Protein AF-A0A917KC77-F1 (afdb_monomer)

Nearest PDB structures (foldseek):
  6rlv-assembly1_A  TM=3.113E-01  e=8.867E+00  Trypanosoma brucei gambiense

pLDDT: mean 86.93, std 13.51, range [41.06, 98.25]

Foldseek 3Di:
DVVVVVVVVVVVVVVVVCVVVVVVVVLVLLVVQLVLLVVLVVLVVCVVVVNDDAQDCVDPLLVLSNVLSVPDDVVPDGSSVSSVPDDPVSSVSNVVSSVVRVVSSDDPDPPPPDD

Secondary structure (DSSP, 8-state):
-HHHHHHHHHHHHHHHHHHHSSHHHHHHHHHHHHHHHHHHHHHHHHHHTTSSPPPPTTSHHHHHHHHHHHT--TTTS-HHHHHHHS-HHHHHHHHHHHHHHHHHHSPS-------

Organism: NCBI:txid287609

Radius of gyration: 18.86 Å; Cα contacts (8 Å, |Δi|>4): 81; chains: 1; bounding box: 52×30×56 Å

Mean predicted aligned error: 7.41 Å

Structure (mmCIF, N/CA/C/O backbone):
data_AF-A0A917KC77-F1
#
_entry.id   AF-A0A917KC77-F1
#
loop_
_atom_site.group_PDB
_atom_site.id
_atom_site.type_symbol
_atom_site.label_atom_id
_atom_site.label_alt_id
_atom_site.label_comp_id
_atom_site.label_asym_id
_atom_site.label_entity_id
_atom_site.label_seq_id
_atom_site.pdbx_PDB_ins_code
_atom_site.Cartn_x
_atom_site.Cartn_y
_atom_site.Cartn_z
_atom_site.occupancy
_atom_site.B_iso_or_equiv
_atom_site.auth_seq_id
_atom_site.auth_comp_id
_atom_site.auth_asym_id
_atom_site.auth_atom_id
_atom_site.pdbx_PDB_model_nu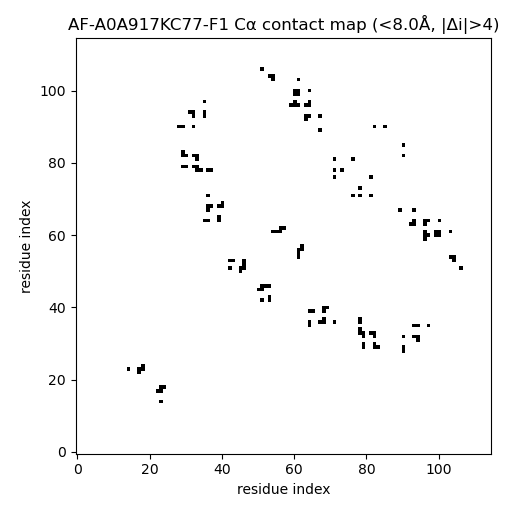m
ATOM 1 N N . MET A 1 1 ? 39.639 -16.676 -4.089 1.00 59.41 1 MET A N 1
ATOM 2 C CA . MET A 1 1 ? 39.566 -15.192 -4.103 1.00 59.41 1 MET A CA 1
ATOM 3 C C . MET A 1 1 ? 38.982 -14.652 -5.412 1.00 59.41 1 MET A C 1
ATOM 5 O O . MET A 1 1 ? 38.267 -13.665 -5.376 1.00 59.41 1 MET A O 1
ATOM 9 N N . THR A 1 2 ? 39.215 -15.309 -6.551 1.00 68.00 2 THR A N 1
ATOM 10 C CA . THR A 1 2 ? 38.744 -14.903 -7.890 1.00 68.00 2 THR A CA 1
ATOM 11 C C . THR A 1 2 ? 37.223 -14.989 -8.092 1.00 68.00 2 THR A C 1
ATOM 13 O O . THR A 1 2 ? 36.664 -14.174 -8.820 1.00 68.00 2 THR A O 1
ATOM 16 N N . ASP A 1 3 ? 36.537 -15.923 -7.427 1.00 73.81 3 ASP A N 1
ATOM 17 C CA . ASP A 1 3 ? 35.091 -16.132 -7.624 1.00 73.81 3 ASP A CA 1
ATOM 18 C C . ASP A 1 3 ? 34.218 -15.055 -6.974 1.00 73.81 3 ASP A C 1
ATOM 20 O O . ASP A 1 3 ? 33.192 -14.675 -7.532 1.00 73.81 3 ASP A O 1
ATOM 24 N N . PHE A 1 4 ? 34.657 -14.484 -5.849 1.00 75.12 4 PHE A N 1
ATOM 25 C CA . PHE A 1 4 ? 33.955 -13.378 -5.193 1.00 75.12 4 PHE A CA 1
ATOM 26 C C . PHE A 1 4 ? 33.901 -12.131 -6.088 1.00 75.12 4 PHE A C 1
ATOM 28 O O . PHE A 1 4 ? 32.837 -11.551 -6.281 1.00 75.12 4 PHE A O 1
ATOM 35 N N . PHE A 1 5 ? 35.028 -11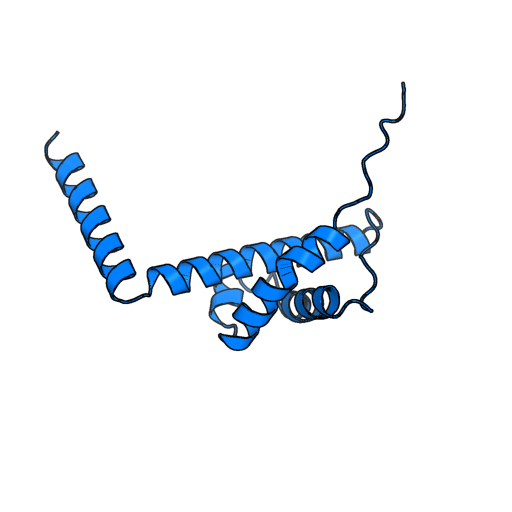.764 -6.707 1.00 77.69 5 PHE A N 1
ATOM 36 C CA . PHE A 1 5 ? 35.092 -10.625 -7.628 1.00 77.69 5 PHE A CA 1
ATOM 37 C C . PHE A 1 5 ? 34.245 -10.836 -8.890 1.00 77.69 5 PHE A C 1
ATOM 39 O O . PHE A 1 5 ? 33.651 -9.884 -9.389 1.00 77.69 5 PHE A O 1
ATOM 46 N N . ARG A 1 6 ? 34.146 -12.078 -9.388 1.00 74.62 6 ARG A N 1
ATOM 47 C CA . ARG A 1 6 ? 33.268 -12.420 -10.522 1.00 74.62 6 ARG A CA 1
ATOM 48 C C . ARG A 1 6 ? 31.787 -12.323 -10.161 1.00 74.62 6 ARG A C 1
ATOM 50 O O . ARG A 1 6 ? 31.002 -11.807 -10.949 1.00 74.62 6 ARG A O 1
ATOM 57 N N . LEU A 1 7 ? 31.401 -12.791 -8.975 1.00 79.31 7 LEU A N 1
ATOM 58 C CA . LEU A 1 7 ? 30.028 -12.661 -8.479 1.00 79.31 7 LEU A CA 1
ATOM 59 C C . LEU A 1 7 ? 29.652 -11.188 -8.273 1.00 79.31 7 LEU A C 1
ATOM 61 O O . LEU A 1 7 ? 28.566 -10.768 -8.665 1.00 79.31 7 LEU A O 1
ATOM 65 N N . GLN A 1 8 ? 30.570 -10.390 -7.725 1.00 82.94 8 GLN A N 1
ATOM 66 C CA . GLN A 1 8 ? 30.365 -8.959 -7.515 1.00 82.94 8 GLN A CA 1
ATOM 67 C C . GLN A 1 8 ? 30.216 -8.191 -8.837 1.00 82.94 8 GLN A C 1
ATOM 69 O O . GLN A 1 8 ? 29.332 -7.342 -8.952 1.00 82.94 8 GLN A O 1
ATOM 74 N N . SER A 1 9 ? 31.036 -8.495 -9.851 1.00 89.50 9 SER A N 1
ATOM 75 C CA . SER A 1 9 ? 30.932 -7.842 -11.162 1.00 89.50 9 SER A CA 1
ATOM 76 C C . SER A 1 9 ? 29.658 -8.236 -11.911 1.00 89.50 9 SER A C 1
ATOM 78 O O . SER A 1 9 ? 29.034 -7.379 -12.536 1.00 89.50 9 SER A O 1
ATOM 80 N N . ALA A 1 10 ? 29.224 -9.495 -11.800 1.00 88.69 10 ALA A N 1
ATOM 81 C CA . ALA A 1 10 ? 27.963 -9.958 -12.374 1.00 88.69 10 ALA A CA 1
ATOM 82 C C . ALA A 1 10 ? 26.746 -9.287 -11.714 1.00 88.69 10 ALA A C 1
ATOM 84 O O . ALA A 1 10 ? 25.842 -8.834 -12.417 1.00 88.69 10 ALA A O 1
ATOM 85 N N . ALA A 1 11 ? 26.740 -9.165 -10.382 1.00 88.50 11 ALA A N 1
ATOM 86 C CA . ALA A 1 11 ? 25.689 -8.455 -9.655 1.00 88.50 11 ALA A CA 1
ATOM 87 C C . ALA A 1 11 ? 25.625 -6.972 -10.057 1.00 88.50 11 ALA A C 1
ATOM 89 O O . ALA A 1 11 ? 24.546 -6.451 -10.331 1.00 88.50 11 ALA A O 1
ATOM 90 N N . LEU A 1 12 ? 26.782 -6.312 -10.181 1.00 89.88 12 LEU A N 1
ATOM 91 C CA . LEU A 1 12 ? 26.854 -4.926 -10.639 1.00 89.88 12 LEU A CA 1
ATOM 92 C C . LEU A 1 12 ? 26.326 -4.767 -12.072 1.00 89.88 12 LEU A C 1
ATOM 94 O O . LEU A 1 12 ? 25.521 -3.876 -12.329 1.00 89.88 12 LEU A O 1
ATOM 98 N N . ALA A 1 13 ? 26.743 -5.634 -12.999 1.00 92.38 13 ALA A N 1
ATOM 99 C CA . ALA A 1 13 ? 26.276 -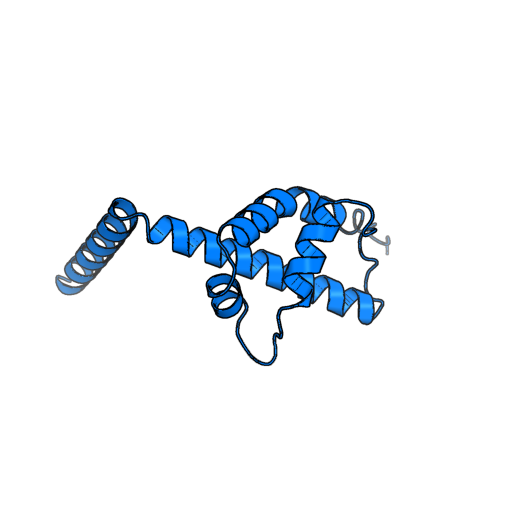5.601 -14.384 1.00 92.38 13 ALA A CA 1
ATOM 100 C C . ALA A 1 13 ? 24.755 -5.794 -14.482 1.00 92.38 13 ALA A C 1
ATOM 102 O O . ALA A 1 13 ? 24.094 -5.100 -15.254 1.00 92.38 13 ALA A O 1
ATOM 103 N N . ARG A 1 14 ? 24.191 -6.689 -13.659 1.00 88.94 14 ARG A 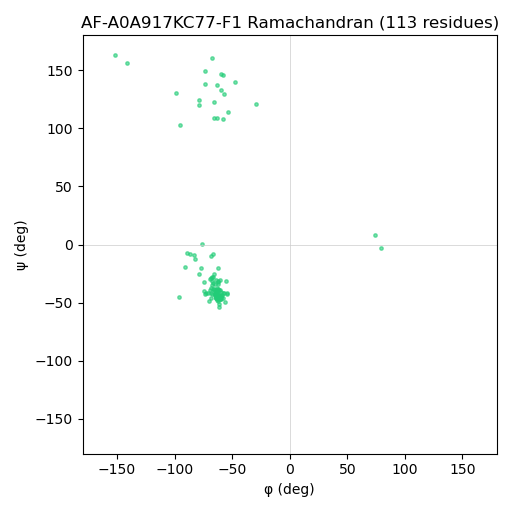N 1
ATOM 104 C CA . ARG A 1 14 ? 22.743 -6.899 -13.558 1.00 88.94 14 ARG A CA 1
ATOM 105 C C . ARG A 1 14 ? 22.033 -5.628 -13.097 1.00 88.94 14 ARG A C 1
ATOM 107 O O . ARG A 1 14 ? 21.113 -5.181 -13.770 1.00 88.94 14 ARG A O 1
ATOM 114 N N . SER A 1 15 ? 22.488 -5.021 -12.002 1.00 88.25 15 SER A N 1
ATOM 115 C CA . SER A 1 15 ? 21.890 -3.787 -11.487 1.00 88.25 15 SER A CA 1
ATOM 116 C C . SER A 1 15 ? 22.016 -2.619 -12.471 1.00 88.25 15 SER A C 1
ATOM 118 O O . SER A 1 15 ? 21.079 -1.840 -12.602 1.00 88.25 15 SER A O 1
ATOM 120 N N . LEU A 1 16 ? 23.131 -2.503 -13.203 1.00 92.25 16 LEU A N 1
ATOM 121 C CA . LEU A 1 16 ? 23.299 -1.497 -14.261 1.00 92.25 16 LEU A CA 1
ATOM 122 C C . LEU A 1 16 ? 22.308 -1.699 -15.415 1.00 92.25 16 LEU A C 1
ATOM 124 O O . LEU A 1 16 ? 21.740 -0.721 -15.894 1.00 92.25 16 LEU A O 1
ATOM 128 N N . ALA A 1 17 ? 22.069 -2.946 -15.830 1.00 92.38 17 ALA A N 1
ATOM 129 C CA . ALA A 1 17 ? 21.069 -3.260 -16.848 1.00 92.38 17 ALA A CA 1
ATOM 130 C C . ALA A 1 17 ? 19.648 -2.901 -16.380 1.00 92.38 17 ALA A C 1
ATOM 132 O O . ALA A 1 17 ? 18.926 -2.223 -17.103 1.00 92.38 17 ALA A O 1
ATOM 133 N N . GLU A 1 18 ? 19.294 -3.264 -15.144 1.00 89.81 18 GLU A N 1
ATOM 134 C CA . GLU A 1 18 ? 17.980 -2.967 -14.549 1.00 89.81 18 GLU A CA 1
ATOM 135 C C . GLU A 1 18 ? 17.751 -1.462 -14.315 1.00 89.81 18 GLU A C 1
ATOM 137 O O . GLU A 1 18 ? 16.622 -0.971 -14.300 1.00 89.81 18 GLU A O 1
ATOM 142 N N . MET A 1 19 ? 18.826 -0.697 -14.111 1.00 89.81 19 MET A N 1
ATOM 143 C CA . MET A 1 19 ? 18.757 0.765 -14.093 1.00 89.81 19 MET A CA 1
ATOM 144 C C . MET A 1 19 ? 18.558 1.337 -15.496 1.00 89.81 19 MET A C 1
ATOM 146 O O . 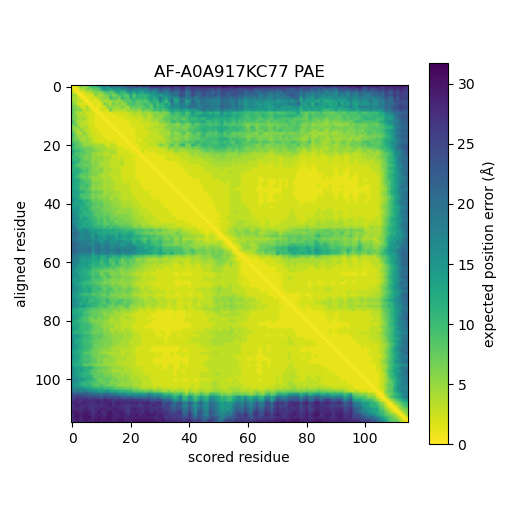MET A 1 19 ? 17.775 2.269 -15.657 1.00 89.81 19 MET A O 1
ATOM 150 N N . ALA A 1 20 ? 19.250 0.792 -16.501 1.00 91.94 20 ALA A N 1
ATOM 151 C CA . ALA A 1 20 ? 19.163 1.263 -17.880 1.00 91.94 20 ALA A CA 1
ATOM 152 C C . ALA A 1 20 ? 17.788 0.994 -18.515 1.00 91.94 20 ALA A C 1
ATOM 154 O O . ALA A 1 20 ? 17.314 1.816 -19.295 1.00 91.94 20 ALA A O 1
ATOM 155 N N . ASP A 1 21 ? 17.141 -0.124 -18.171 1.00 92.25 21 ASP A N 1
ATOM 156 C CA . ASP A 1 21 ? 15.802 -0.479 -18.661 1.00 92.25 21 ASP A CA 1
ATOM 157 C C . ASP A 1 21 ? 14.650 0.051 -17.778 1.00 92.25 21 ASP A C 1
ATOM 159 O O . ASP A 1 21 ? 13.482 -0.045 -18.153 1.00 92.25 21 ASP A O 1
ATOM 163 N N . GLY A 1 22 ? 14.966 0.636 -16.617 1.00 90.06 22 GLY A N 1
ATOM 164 C CA . GLY A 1 22 ? 13.997 1.203 -15.677 1.00 90.06 22 GLY A CA 1
ATOM 165 C C . GLY A 1 22 ? 13.282 0.184 -14.781 1.00 90.06 22 GLY A C 1
ATOM 166 O O . GLY A 1 22 ? 12.533 0.589 -13.885 1.00 90.06 22 GLY A O 1
ATOM 167 N N . SER A 1 23 ? 13.529 -1.119 -14.946 1.00 89.81 23 SER A N 1
ATOM 168 C CA . SER A 1 23 ? 12.906 -2.180 -14.143 1.00 89.81 23 SER A CA 1
ATOM 169 C C . SER A 1 23 ? 13.259 -2.080 -12.658 1.00 89.81 23 SER A C 1
ATOM 171 O O . SER A 1 23 ? 12.409 -2.362 -11.808 1.00 89.81 23 SER A O 1
ATOM 173 N N . LEU A 1 24 ? 14.459 -1.590 -12.321 1.00 89.88 24 LEU A N 1
ATOM 174 C CA . LEU A 1 24 ? 14.843 -1.351 -10.929 1.00 89.88 24 LEU A CA 1
ATOM 175 C C . LEU A 1 24 ? 13.937 -0.304 -10.271 1.00 89.88 24 LEU A C 1
ATOM 177 O O . LEU A 1 24 ? 13.484 -0.491 -9.143 1.00 89.88 24 LEU A O 1
ATOM 181 N N . ALA A 1 25 ? 13.649 0.792 -10.977 1.00 91.94 25 ALA A N 1
ATOM 182 C CA . ALA A 1 25 ? 12.794 1.855 -10.460 1.00 91.94 25 ALA A CA 1
ATOM 183 C C . ALA A 1 25 ? 11.353 1.365 -10.254 1.00 91.94 25 ALA A C 1
ATOM 185 O O . ALA A 1 25 ? 10.724 1.716 -9.254 1.00 91.94 25 ALA A O 1
ATOM 186 N N . THR A 1 26 ? 10.845 0.532 -11.165 1.00 92.19 26 THR A N 1
ATOM 187 C CA . THR A 1 26 ? 9.527 -0.109 -11.039 1.00 92.19 26 THR A CA 1
ATOM 188 C C . THR A 1 26 ? 9.472 -1.023 -9.819 1.00 92.19 26 THR A C 1
ATOM 190 O O . THR A 1 26 ? 8.576 -0.881 -8.985 1.00 92.19 26 THR A O 1
ATOM 193 N N . ARG A 1 27 ? 10.474 -1.892 -9.650 1.00 92.56 27 ARG A N 1
ATOM 194 C CA . ARG A 1 27 ? 10.547 -2.817 -8.514 1.00 92.56 27 ARG A CA 1
ATOM 195 C C . ARG A 1 27 ? 10.617 -2.081 -7.180 1.00 92.56 27 ARG A C 1
ATOM 197 O O . ARG A 1 27 ? 9.903 -2.421 -6.243 1.00 92.56 27 ARG A O 1
ATOM 204 N N . LEU A 1 28 ? 11.435 -1.031 -7.099 1.00 95.12 28 LEU A N 1
ATOM 205 C CA . LEU A 1 28 ? 11.532 -0.201 -5.898 1.00 95.12 28 LEU A CA 1
ATOM 206 C C . LEU A 1 28 ? 10.202 0.483 -5.562 1.00 95.12 28 LEU A C 1
ATOM 208 O O . LEU A 1 28 ? 9.839 0.550 -4.388 1.00 95.12 28 LEU A O 1
ATOM 212 N N . ARG A 1 29 ? 9.452 0.956 -6.564 1.00 96.44 29 ARG A N 1
ATOM 213 C CA . ARG A 1 29 ? 8.113 1.529 -6.351 1.00 96.44 29 ARG A CA 1
ATOM 214 C C . ARG A 1 29 ? 7.119 0.491 -5.821 1.00 96.44 29 ARG A C 1
ATOM 216 O O . ARG A 1 29 ? 6.371 0.800 -4.895 1.00 96.44 29 ARG A O 1
ATOM 223 N N . GLN A 1 30 ? 7.135 -0.732 -6.350 1.00 97.31 30 GLN A N 1
ATOM 224 C CA . GLN A 1 30 ? 6.290 -1.833 -5.864 1.00 97.31 30 GLN A CA 1
ATOM 225 C C . GLN A 1 30 ? 6.634 -2.220 -4.420 1.00 97.31 30 GLN A C 1
ATOM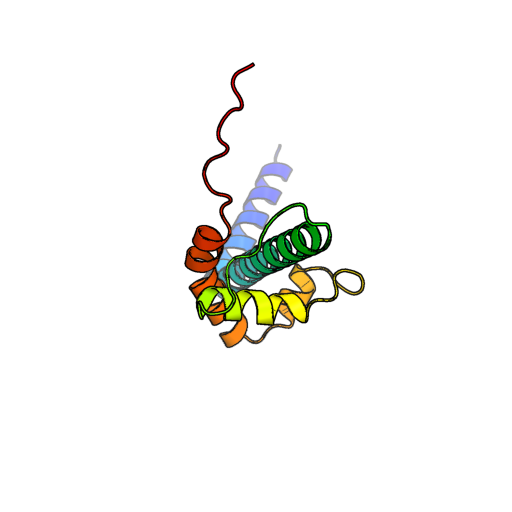 227 O O . GLN A 1 30 ? 5.745 -2.315 -3.579 1.00 97.31 30 GLN A O 1
ATOM 232 N N . GLU A 1 31 ? 7.921 -2.336 -4.096 1.00 97.88 31 GLU A N 1
ATOM 233 C CA . GLU A 1 31 ? 8.408 -2.577 -2.731 1.00 97.88 31 GLU A CA 1
ATOM 234 C C . GLU A 1 31 ? 7.962 -1.483 -1.751 1.00 97.88 31 GLU A C 1
ATOM 236 O O . GLU A 1 31 ? 7.506 -1.757 -0.637 1.00 97.88 31 GLU A O 1
ATOM 241 N N . GLN A 1 32 ? 8.053 -0.216 -2.159 1.00 97.94 32 GLN A N 1
ATOM 242 C CA . GLN A 1 32 ? 7.567 0.906 -1.355 1.00 97.94 32 GLN A CA 1
ATOM 243 C C . GLN A 1 32 ? 6.052 0.820 -1.134 1.00 97.94 32 GLN A C 1
ATOM 245 O O . GLN A 1 32 ? 5.592 0.976 -0.002 1.00 97.94 32 GLN A O 1
ATOM 250 N N . ALA A 1 33 ? 5.279 0.524 -2.182 1.00 97.88 33 ALA A N 1
ATOM 251 C CA . ALA A 1 33 ? 3.830 0.366 -2.092 1.00 97.88 33 ALA A CA 1
ATOM 252 C C . ALA A 1 33 ? 3.436 -0.787 -1.157 1.00 97.88 33 ALA A C 1
ATOM 254 O O . ALA A 1 33 ? 2.592 -0.604 -0.277 1.00 97.88 33 ALA A O 1
ATOM 255 N N . ALA A 1 34 ? 4.104 -1.935 -1.277 1.00 98.25 34 ALA A N 1
ATOM 256 C CA . ALA A 1 34 ? 3.902 -3.099 -0.422 1.00 98.25 34 ALA A CA 1
ATOM 257 C C . ALA A 1 34 ? 4.115 -2.766 1.063 1.00 98.25 34 ALA A C 1
ATOM 259 O O . ALA A 1 34 ? 3.321 -3.164 1.921 1.00 98.25 34 ALA A O 1
ATOM 260 N N . ARG A 1 35 ? 5.150 -1.977 1.382 1.00 97.88 35 ARG A N 1
ATOM 261 C CA . ARG A 1 35 ? 5.422 -1.519 2.755 1.00 97.88 35 ARG A CA 1
ATOM 262 C C . ARG A 1 35 ? 4.324 -0.604 3.291 1.00 97.88 35 ARG A C 1
ATOM 264 O O . ARG A 1 35 ? 3.906 -0.780 4.434 1.00 97.88 35 ARG A O 1
ATOM 271 N N . VAL A 1 36 ? 3.837 0.340 2.480 1.00 96.56 36 VAL A N 1
ATOM 272 C CA . VAL A 1 36 ? 2.740 1.244 2.871 1.00 96.56 36 VAL A CA 1
ATOM 273 C C . VAL A 1 36 ? 1.456 0.452 3.126 1.00 96.56 36 VAL A C 1
ATOM 275 O O . VAL A 1 36 ? 0.841 0.616 4.177 1.00 96.56 36 VAL A O 1
ATOM 278 N N . VAL A 1 37 ? 1.086 -0.456 2.217 1.00 97.00 37 VAL A N 1
ATOM 279 C CA . VAL A 1 37 ? -0.095 -1.327 2.361 1.00 97.00 37 VAL A CA 1
ATOM 280 C C . VAL A 1 37 ? 0.006 -2.194 3.619 1.00 97.00 37 VAL A C 1
ATOM 282 O O . VAL A 1 37 ? -0.942 -2.254 4.404 1.00 97.00 37 VAL A O 1
ATOM 285 N N . SER A 1 38 ? 1.173 -2.796 3.862 1.00 96.44 38 SER A N 1
ATOM 286 C CA . SER A 1 38 ? 1.432 -3.606 5.059 1.00 96.44 38 SER A CA 1
ATOM 287 C C . SER A 1 38 ? 1.258 -2.806 6.348 1.00 96.44 38 SER A C 1
ATOM 289 O O . SER A 1 38 ? 0.592 -3.254 7.283 1.00 96.44 38 SER A O 1
ATOM 291 N N . ALA A 1 39 ? 1.832 -1.602 6.401 1.00 94.44 39 ALA A N 1
ATOM 292 C CA . ALA A 1 39 ? 1.719 -0.723 7.559 1.00 94.44 39 ALA A CA 1
ATOM 293 C C . ALA A 1 39 ? 0.267 -0.277 7.790 1.00 94.44 39 ALA A C 1
ATOM 295 O O . ALA A 1 39 ? -0.215 -0.317 8.922 1.00 94.44 39 ALA A O 1
ATOM 296 N N . ALA A 1 40 ? -0.447 0.086 6.722 1.00 93.12 40 ALA A N 1
ATOM 297 C CA . ALA A 1 40 ? -1.847 0.482 6.790 1.00 93.12 40 ALA A CA 1
ATOM 298 C C . ALA A 1 40 ? -2.748 -0.640 7.304 1.00 93.12 40 ALA A C 1
ATOM 300 O O . ALA A 1 40 ? -3.576 -0.400 8.185 1.00 93.12 40 ALA A O 1
ATOM 301 N N . ARG A 1 41 ? -2.547 -1.871 6.822 1.00 92.75 41 ARG A N 1
ATOM 302 C CA . ARG A 1 41 ? -3.308 -3.024 7.303 1.00 92.75 41 ARG A CA 1
ATOM 303 C C . ARG A 1 41 ? -3.034 -3.302 8.776 1.00 92.75 41 ARG A C 1
ATOM 305 O O . ARG A 1 41 ? -3.973 -3.412 9.556 1.00 92.75 41 ARG A O 1
ATOM 312 N N . ARG A 1 42 ? -1.762 -3.299 9.179 1.00 91.31 42 ARG A N 1
ATOM 313 C CA . ARG A 1 42 ? -1.374 -3.516 10.577 1.00 91.31 42 ARG A CA 1
ATOM 314 C C . ARG A 1 42 ? -1.975 -2.473 11.520 1.00 91.31 42 ARG A C 1
ATOM 316 O O . ARG A 1 42 ? -2.413 -2.820 12.612 1.00 91.31 42 ARG A O 1
ATOM 323 N N . LEU A 1 43 ? -2.006 -1.203 11.114 1.00 89.81 43 LEU A N 1
ATOM 324 C CA . LEU A 1 43 ? -2.651 -0.147 11.898 1.00 89.81 43 LEU A CA 1
ATOM 325 C C . LEU A 1 43 ? -4.169 -0.347 11.988 1.00 89.81 43 LEU A C 1
ATOM 327 O O . LEU A 1 43 ? -4.739 -0.125 13.054 1.00 89.81 43 LEU A O 1
ATOM 331 N N . ALA A 1 44 ? -4.815 -0.805 10.913 1.00 88.69 44 ALA A N 1
ATOM 332 C CA . ALA A 1 44 ? -6.236 -1.139 10.931 1.00 88.69 44 ALA A CA 1
ATOM 333 C C . ALA A 1 44 ? -6.546 -2.314 11.873 1.00 88.69 44 ALA A C 1
ATOM 335 O O . ALA A 1 44 ? -7.488 -2.226 12.658 1.00 88.69 44 ALA A O 1
ATOM 336 N N . ASP A 1 45 ? -5.723 -3.364 11.861 1.00 89.94 45 ASP A N 1
ATOM 337 C CA . ASP A 1 45 ? -5.885 -4.517 12.752 1.00 89.94 45 ASP A CA 1
ATOM 338 C C . ASP A 1 45 ? -5.692 -4.114 14.228 1.00 89.94 45 ASP A C 1
ATOM 340 O O . ASP A 1 45 ? -6.478 -4.497 15.095 1.00 89.94 45 ASP A O 1
ATOM 344 N N . LEU A 1 46 ? -4.698 -3.266 14.525 1.00 89.06 46 LEU A N 1
ATOM 345 C CA . LEU A 1 46 ? -4.493 -2.705 15.868 1.00 89.06 46 LEU A CA 1
ATOM 346 C C . LEU A 1 46 ? -5.673 -1.837 16.324 1.00 89.06 46 LEU A C 1
ATOM 348 O O . LEU A 1 46 ? -6.052 -1.879 17.494 1.00 89.06 46 LEU A O 1
ATOM 352 N N . ALA A 1 47 ? -6.270 -1.061 15.419 1.00 87.50 47 ALA A N 1
ATOM 353 C CA . ALA A 1 47 ? -7.449 -0.262 15.727 1.00 87.50 47 ALA A CA 1
ATOM 354 C C . ALA A 1 47 ? -8.691 -1.124 15.976 1.00 87.50 47 ALA A C 1
ATOM 356 O O . ALA A 1 47 ? -9.448 -0.848 16.904 1.00 87.50 47 ALA A O 1
ATOM 357 N N . ALA A 1 48 ? -8.872 -2.197 15.200 1.00 87.62 48 ALA A N 1
ATOM 358 C CA . ALA A 1 48 ? -9.933 -3.179 15.418 1.00 87.62 48 ALA A CA 1
ATOM 359 C C . ALA A 1 48 ? -9.780 -3.896 16.771 1.00 87.62 48 ALA A C 1
ATOM 361 O O . ALA A 1 48 ? -10.774 -4.169 17.440 1.00 87.62 48 ALA A O 1
ATOM 362 N N . ALA A 1 49 ? -8.540 -4.125 17.215 1.00 89.56 49 ALA A N 1
ATOM 363 C CA . ALA A 1 49 ? -8.224 -4.622 18.554 1.00 89.56 49 ALA A CA 1
ATOM 364 C C . ALA A 1 49 ? -8.340 -3.552 19.665 1.00 89.56 49 ALA A 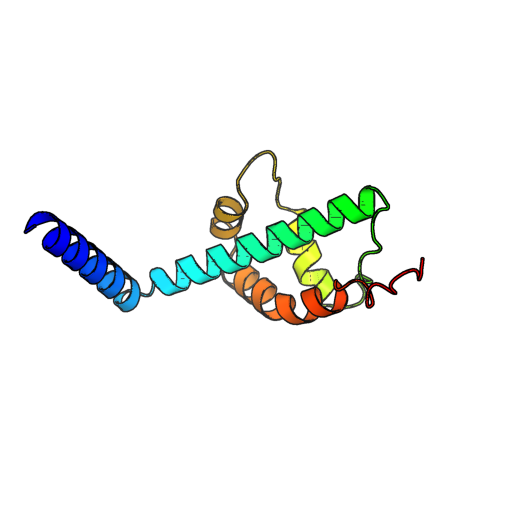C 1
ATOM 366 O O . ALA A 1 49 ? -8.064 -3.843 20.828 1.00 89.56 49 ALA A O 1
ATOM 367 N N . GLY A 1 50 ? -8.710 -2.310 19.332 1.00 85.06 50 GLY A N 1
ATOM 368 C CA . GLY A 1 50 ? -8.847 -1.201 20.281 1.00 85.06 50 GLY A CA 1
ATOM 369 C C . GLY A 1 50 ? -7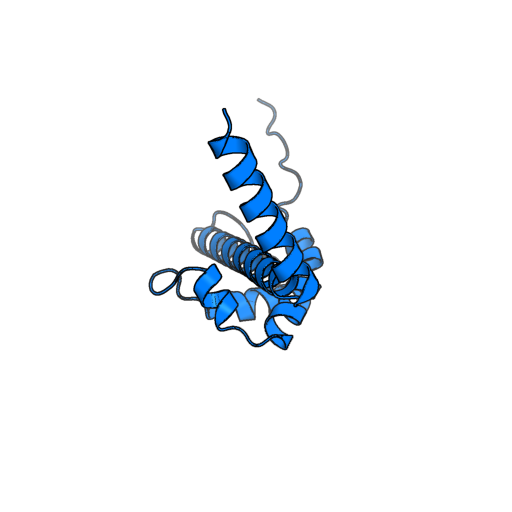.523 -0.617 20.790 1.00 85.06 50 GLY A C 1
ATOM 370 O O . GLY A 1 50 ? -7.538 0.219 21.690 1.00 85.06 50 GLY A O 1
ATOM 371 N N . ALA A 1 51 ? -6.381 -1.025 20.228 1.00 84.31 51 ALA A N 1
ATOM 372 C CA . ALA A 1 51 ? -5.052 -0.604 20.676 1.00 84.31 51 ALA A CA 1
ATOM 373 C C . ALA A 1 51 ? -4.669 0.813 20.214 1.00 84.31 51 ALA A C 1
ATOM 375 O O . ALA A 1 51 ? -3.773 1.429 20.790 1.00 84.31 51 ALA A O 1
ATOM 376 N N . LEU A 1 52 ? -5.324 1.338 19.173 1.00 84.81 52 LEU A N 1
ATOM 377 C CA . LEU A 1 52 ? -5.122 2.701 18.679 1.00 84.81 52 LEU A CA 1
ATOM 378 C C . LEU A 1 52 ? -6.382 3.259 18.014 1.00 84.81 52 LEU A C 1
ATOM 380 O O . LEU A 1 52 ? -7.285 2.517 17.631 1.00 84.81 52 LEU A O 1
ATOM 384 N N . ARG A 1 53 ? -6.429 4.583 17.842 1.00 80.94 53 ARG A N 1
ATOM 385 C CA .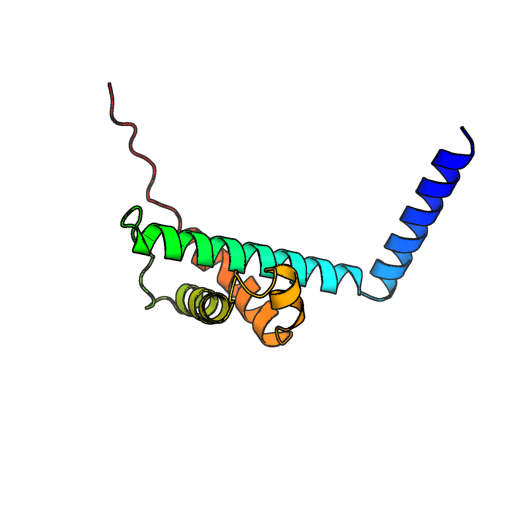 ARG A 1 53 ? -7.436 5.253 17.010 1.00 80.94 53 ARG A CA 1
ATOM 386 C C . ARG A 1 53 ? -6.844 5.565 15.644 1.00 80.94 53 ARG A C 1
ATOM 388 O O . ARG A 1 53 ? -5.760 6.136 15.569 1.00 80.94 53 ARG A O 1
ATOM 395 N N . LEU A 1 54 ? -7.560 5.202 14.583 1.00 78.12 54 LEU A N 1
ATOM 396 C CA . LEU A 1 54 ? -7.177 5.580 13.225 1.00 78.12 54 LEU A CA 1
ATOM 397 C C . LEU A 1 54 ? -7.461 7.066 12.979 1.00 78.12 54 LEU A C 1
ATOM 399 O O . LEU A 1 54 ? -8.430 7.599 13.533 1.00 78.12 54 LEU A O 1
ATOM 403 N N . PRO A 1 55 ? -6.663 7.722 12.121 1.00 73.38 55 PRO A N 1
ATOM 404 C CA . PRO A 1 55 ? -6.994 9.051 11.641 1.00 73.38 55 PRO A CA 1
ATOM 405 C C . PRO A 1 55 ? -8.346 9.046 10.903 1.00 73.38 55 PRO A C 1
ATOM 407 O O . PRO A 1 55 ? -8.709 8.047 10.271 1.00 73.38 55 PRO A O 1
ATOM 410 N N . PRO A 1 56 ? -9.117 10.143 10.983 1.00 73.81 56 PRO A N 1
ATOM 411 C CA . PRO A 1 56 ? -10.413 10.237 10.323 1.00 73.81 56 PRO A CA 1
ATOM 412 C C . PRO A 1 56 ? -10.270 10.152 8.796 1.00 73.81 56 PRO A C 1
ATOM 414 O O . PRO A 1 56 ? -9.425 10.816 8.201 1.00 73.81 56 PRO A O 1
ATOM 417 N N . ILE A 1 57 ? -11.158 9.385 8.153 1.00 76.69 57 ILE A N 1
ATOM 418 C CA . ILE A 1 57 ? -11.180 9.145 6.690 1.00 76.69 57 ILE A CA 1
ATOM 419 C C . ILE A 1 57 ? -11.515 10.420 5.886 1.00 76.69 57 ILE A C 1
ATOM 421 O O . ILE A 1 57 ? -11.402 10.437 4.668 1.00 76.69 57 ILE A O 1
ATOM 425 N N . ALA A 1 58 ? -11.898 11.513 6.553 1.00 79.69 58 ALA A N 1
ATOM 426 C CA . ALA A 1 58 ? -12.170 12.797 5.908 1.00 79.69 58 ALA A CA 1
ATOM 427 C C . ALA A 1 58 ? -10.942 13.401 5.194 1.00 79.69 58 ALA A C 1
ATOM 429 O O . ALA A 1 58 ? -11.112 14.253 4.325 1.00 79.69 58 ALA A O 1
ATOM 430 N N . ASP A 1 59 ? -9.724 12.971 5.541 1.00 84.06 59 ASP A N 1
ATOM 431 C CA . ASP A 1 59 ? -8.513 13.328 4.803 1.00 84.06 59 ASP A CA 1
ATOM 432 C C . ASP A 1 59 ? -8.387 12.461 3.527 1.00 84.06 59 ASP A C 1
ATOM 434 O O . ASP A 1 59 ? -8.272 11.233 3.633 1.00 84.06 59 ASP A O 1
ATOM 438 N N . PRO A 1 60 ? -8.351 13.063 2.318 1.00 86.56 60 PRO A N 1
ATOM 439 C CA . PRO A 1 60 ? -8.208 12.332 1.058 1.00 86.56 60 PRO A CA 1
ATOM 440 C C . PRO A 1 60 ? -6.976 11.418 0.987 1.00 86.56 60 PRO A C 1
ATOM 442 O O . PRO A 1 60 ? -7.016 10.379 0.324 1.00 86.56 60 PRO A O 1
ATOM 445 N N . ALA A 1 61 ? -5.876 11.777 1.658 1.00 85.62 61 ALA A N 1
ATOM 446 C CA . ALA A 1 61 ? -4.677 10.948 1.706 1.00 85.62 61 ALA A CA 1
ATOM 447 C C . ALA A 1 61 ? -4.900 9.697 2.565 1.00 85.62 61 ALA A C 1
ATOM 449 O O . ALA A 1 61 ? -4.525 8.592 2.165 1.00 85.62 61 ALA A O 1
ATOM 450 N N . VAL A 1 62 ? -5.569 9.855 3.712 1.00 88.56 62 VAL A N 1
ATOM 451 C CA . VAL A 1 62 ? -5.960 8.727 4.569 1.00 88.56 62 VAL A CA 1
ATOM 452 C C . VAL A 1 62 ? -6.925 7.817 3.820 1.00 88.56 62 VAL A C 1
ATOM 454 O O . VAL A 1 62 ? -6.706 6.608 3.770 1.00 88.56 62 VAL A O 1
ATOM 457 N N . GLN A 1 63 ? -7.927 8.396 3.158 1.00 90.88 63 GLN A N 1
ATOM 458 C CA . GLN A 1 63 ? -8.877 7.652 2.340 1.00 90.88 63 GLN A CA 1
ATOM 459 C C . GLN A 1 63 ? -8.173 6.829 1.254 1.00 90.88 63 GLN A C 1
ATOM 461 O O . GLN A 1 63 ? -8.430 5.631 1.142 1.00 90.88 63 GLN A O 1
ATOM 466 N N . ALA A 1 64 ? -7.256 7.426 0.487 1.00 92.62 64 ALA A N 1
ATOM 467 C CA . ALA A 1 64 ? -6.566 6.733 -0.599 1.00 92.62 64 ALA A CA 1
ATOM 468 C C . ALA A 1 64 ? -5.768 5.512 -0.113 1.00 92.62 64 ALA A C 1
ATOM 470 O O . ALA A 1 64 ? -5.850 4.442 -0.720 1.00 92.62 64 ALA A O 1
ATOM 471 N N . VAL A 1 65 ? -5.023 5.650 0.989 1.00 94.12 65 VAL A N 1
ATOM 472 C CA . VAL A 1 65 ? -4.239 4.543 1.557 1.00 94.12 65 VAL A CA 1
ATOM 473 C C . VAL A 1 65 ? -5.158 3.461 2.127 1.00 94.12 65 VAL A C 1
ATOM 475 O O . VAL A 1 65 ? -4.967 2.281 1.828 1.00 94.12 65 VAL A O 1
ATOM 478 N N . THR A 1 66 ? -6.189 3.837 2.891 1.00 91.50 66 THR A N 1
ATOM 479 C CA . THR A 1 66 ? -7.145 2.884 3.477 1.00 91.50 66 THR A CA 1
ATOM 480 C C . THR A 1 66 ? -7.925 2.121 2.404 1.00 91.50 66 THR A C 1
ATOM 482 O O . THR A 1 66 ? -8.093 0.907 2.512 1.00 91.50 66 THR A O 1
ATOM 485 N N . GLU A 1 67 ? -8.368 2.791 1.338 1.00 93.00 67 GLU A N 1
ATOM 486 C CA . GLU A 1 67 ? -9.049 2.155 0.207 1.00 93.00 67 GLU A CA 1
ATOM 487 C C . GLU A 1 67 ? -8.156 1.180 -0.550 1.00 93.00 67 GLU A C 1
ATOM 489 O O . GLU A 1 67 ? -8.631 0.140 -0.982 1.00 93.00 67 GLU A O 1
ATOM 494 N N . ILE A 1 68 ? -6.877 1.481 -0.754 1.00 94.75 68 ILE A N 1
ATOM 495 C CA . ILE A 1 68 ? -5.993 0.545 -1.458 1.00 94.75 68 ILE A CA 1
ATOM 496 C C . ILE A 1 68 ? -5.666 -0.640 -0.549 1.00 94.75 68 ILE A C 1
ATOM 498 O O . ILE A 1 68 ? -5.729 -1.785 -0.990 1.00 94.75 68 ILE A O 1
ATOM 502 N N . ALA A 1 69 ? -5.380 -0.393 0.730 1.00 93.81 69 ALA A N 1
ATOM 503 C CA . ALA A 1 69 ? -5.010 -1.445 1.670 1.00 93.81 69 ALA A CA 1
ATOM 504 C C . ALA A 1 69 ? -6.173 -2.389 2.028 1.00 93.81 69 ALA A C 1
ATOM 506 O O . ALA A 1 69 ? -5.932 -3.564 2.296 1.00 93.81 69 ALA A O 1
ATOM 507 N N . ARG A 1 70 ? -7.435 -1.925 2.018 1.00 92.50 70 ARG A N 1
ATOM 508 C CA . ARG A 1 70 ? -8.588 -2.777 2.383 1.00 92.50 70 ARG A CA 1
ATOM 509 C C . ARG A 1 70 ? -8.845 -3.931 1.410 1.00 92.50 70 ARG A C 1
ATOM 511 O O . ARG A 1 70 ? -9.471 -4.901 1.818 1.00 92.50 70 ARG A O 1
ATOM 518 N N . HIS A 1 71 ? -8.424 -3.809 0.148 1.00 94.38 71 HIS A N 1
ATOM 519 C CA . HIS A 1 71 ? -8.646 -4.847 -0.866 1.00 94.38 71 HIS A CA 1
ATOM 520 C C . HIS A 1 71 ? -7.552 -5.921 -0.859 1.00 94.38 71 HIS A C 1
ATOM 522 O O . HIS A 1 71 ? -7.696 -6.931 -1.541 1.00 94.38 71 HIS A O 1
ATOM 528 N N . TRP A 1 72 ? -6.475 -5.722 -0.096 1.00 96.44 72 TRP A N 1
ATOM 529 C CA . TRP A 1 72 ? -5.464 -6.750 0.083 1.00 96.44 72 TRP A CA 1
ATOM 530 C C . TRP A 1 72 ? -5.933 -7.799 1.095 1.00 96.44 72 TRP A C 1
ATOM 532 O O . TRP A 1 72 ? -6.247 -7.473 2.244 1.00 96.44 72 TRP A O 1
ATOM 542 N N . ASP A 1 73 ? -5.929 -9.061 0.669 1.00 93.56 73 ASP A N 1
ATOM 543 C CA . ASP A 1 73 ? -6.071 -10.221 1.542 1.00 93.56 73 ASP A CA 1
ATOM 544 C C . ASP A 1 73 ? -4.688 -10.775 1.909 1.00 93.56 73 ASP A C 1
ATOM 546 O O . ASP A 1 73 ? -4.043 -11.480 1.128 1.00 93.56 73 ASP A O 1
ATOM 550 N N . ALA A 1 74 ? -4.252 -10.464 3.130 1.00 92.19 74 ALA A N 1
ATOM 551 C CA . ALA A 1 74 ? -2.966 -10.896 3.668 1.00 92.19 74 ALA A CA 1
ATOM 552 C C . ALA A 1 74 ? -2.871 -12.413 3.927 1.00 92.19 74 ALA A C 1
ATOM 554 O O . ALA A 1 74 ? -1.783 -12.902 4.224 1.00 92.19 74 ALA A O 1
ATOM 555 N N . THR A 1 75 ? -3.981 -13.156 3.841 1.00 94.12 75 THR A N 1
ATOM 556 C CA . THR A 1 75 ? -3.987 -14.624 3.963 1.00 94.12 75 THR A CA 1
ATOM 557 C C . THR A 1 75 ? -3.825 -15.333 2.619 1.00 94.12 75 THR A C 1
ATOM 559 O O . THR A 1 75 ? -3.432 -16.498 2.596 1.00 94.12 75 THR A O 1
ATOM 562 N N . ALA A 1 76 ? -4.091 -14.632 1.512 1.00 96.25 76 ALA A N 1
ATOM 563 C CA . ALA A 1 76 ? -4.044 -15.190 0.164 1.00 96.25 76 ALA A CA 1
ATOM 564 C C . ALA A 1 76 ? -2.712 -14.916 -0.545 1.00 96.25 76 ALA A C 1
ATOM 566 O O . ALA A 1 76 ? -2.155 -15.819 -1.165 1.00 96.25 76 ALA A O 1
ATOM 567 N N . ILE A 1 77 ? -2.212 -13.678 -0.463 1.00 97.50 77 ILE A N 1
ATOM 568 C CA . ILE A 1 77 ? -0.993 -13.238 -1.155 1.00 97.50 77 ILE A CA 1
ATOM 569 C C . ILE A 1 77 ? -0.168 -12.292 -0.286 1.00 97.50 77 ILE A C 1
ATOM 571 O O . ILE A 1 77 ? -0.684 -11.595 0.594 1.00 97.50 77 ILE A O 1
ATOM 575 N N . THR A 1 78 ? 1.129 -12.222 -0.563 1.00 97.75 78 THR A N 1
ATOM 576 C CA . THR A 1 78 ? 2.024 -11.251 0.065 1.00 97.75 78 THR A CA 1
ATOM 577 C C . THR A 1 78 ? 1.699 -9.820 -0.379 1.00 97.75 78 THR A C 1
ATOM 579 O O . THR A 1 78 ? 1.084 -9.580 -1.418 1.00 97.75 78 THR A O 1
ATOM 582 N N . ALA A 1 79 ? 2.142 -8.830 0.400 1.00 97.19 79 ALA A N 1
ATOM 583 C CA . ALA A 1 79 ? 1.947 -7.422 0.051 1.00 97.19 79 ALA A CA 1
ATOM 584 C C . ALA A 1 79 ? 2.685 -7.020 -1.235 1.00 97.19 79 ALA A C 1
ATOM 586 O O . ALA A 1 79 ? 2.234 -6.113 -1.932 1.00 97.19 79 ALA A O 1
ATOM 587 N N . LEU A 1 80 ? 3.819 -7.669 -1.529 1.00 98.00 80 LEU A N 1
ATOM 588 C CA . LEU A 1 80 ? 4.575 -7.421 -2.754 1.00 98.00 80 LEU A CA 1
ATOM 589 C C . LEU A 1 80 ? 3.819 -7.957 -3.968 1.00 98.00 80 LEU A C 1
ATOM 591 O O . LEU A 1 80 ? 3.590 -7.195 -4.898 1.00 98.00 80 LEU A O 1
ATOM 595 N N . GLU A 1 81 ? 3.339 -9.201 -3.911 1.00 97.88 81 GLU A N 1
ATOM 596 C CA . GLU A 1 81 ? 2.488 -9.773 -4.965 1.00 97.88 81 GLU A CA 1
ATOM 597 C C . GLU A 1 81 ? 1.229 -8.922 -5.175 1.00 97.88 81 GLU A C 1
ATOM 599 O O . GLU A 1 81 ? 0.859 -8.620 -6.304 1.00 97.88 81 GLU A O 1
ATOM 604 N N . TYR A 1 82 ? 0.600 -8.439 -4.098 1.00 98.06 82 TYR A N 1
ATOM 605 C CA . TYR A 1 82 ? -0.512 -7.498 -4.226 1.00 98.06 82 TYR A CA 1
ATOM 606 C C . TYR A 1 82 ? -0.094 -6.202 -4.933 1.00 98.06 82 TYR A C 1
ATOM 608 O O . TYR A 1 82 ? -0.772 -5.771 -5.864 1.00 98.06 82 TYR A O 1
ATOM 616 N N . ALA A 1 83 ? 1.033 -5.597 -4.544 1.00 97.56 83 ALA A N 1
ATOM 617 C CA . ALA A 1 83 ? 1.547 -4.385 -5.179 1.00 97.56 83 ALA A CA 1
ATOM 618 C C . ALA A 1 83 ? 1.896 -4.590 -6.663 1.00 97.56 83 ALA A C 1
ATOM 620 O O . ALA A 1 83 ? 1.729 -3.663 -7.453 1.00 97.56 83 ALA A O 1
ATOM 621 N N . GLU A 1 84 ? 2.324 -5.789 -7.059 1.00 97.12 84 GLU A N 1
ATOM 622 C CA . GLU A 1 84 ? 2.566 -6.159 -8.458 1.00 97.12 84 GLU A CA 1
ATOM 623 C C . GLU A 1 84 ? 1.274 -6.219 -9.287 1.00 97.12 84 GLU A C 1
ATOM 625 O O . GLU A 1 84 ? 1.307 -5.938 -10.484 1.00 97.12 84 GLU A O 1
ATOM 630 N N . THR A 1 85 ? 0.127 -6.515 -8.663 1.00 96.94 85 THR A N 1
ATOM 631 C CA . THR A 1 85 ? -1.187 -6.500 -9.338 1.00 96.94 85 THR A CA 1
ATOM 632 C C . THR A 1 85 ? -1.821 -5.111 -9.443 1.00 96.94 85 THR A C 1
ATOM 634 O O . THR A 1 85 ? -2.808 -4.936 -10.163 1.00 96.94 85 THR A O 1
ATOM 637 N N . LEU A 1 86 ? -1.293 -4.113 -8.726 1.00 96.88 86 LEU A N 1
ATOM 638 C CA . LEU A 1 86 ? -1.867 -2.772 -8.722 1.00 96.88 86 LEU A CA 1
ATOM 639 C C . LEU A 1 86 ? -1.585 -2.039 -10.045 1.00 96.88 86 LEU A C 1
ATOM 641 O O . LEU A 1 86 ? -0.450 -2.041 -10.524 1.00 96.88 86 LEU A O 1
ATOM 645 N N . PRO A 1 87 ? -2.574 -1.313 -10.601 1.00 96.00 87 PRO A N 1
ATOM 646 C CA . PRO A 1 87 ? -2.322 -0.381 -11.694 1.00 96.00 87 PRO A CA 1
ATOM 647 C C . PRO A 1 87 ? -1.289 0.680 -11.292 1.00 96.00 87 PRO A C 1
ATOM 649 O O . PRO A 1 87 ? -1.309 1.161 -10.156 1.00 96.00 87 PRO A O 1
ATOM 652 N N . GLU A 1 88 ? -0.453 1.133 -12.231 1.00 94.62 88 GLU A N 1
ATOM 653 C CA . GLU A 1 88 ? 0.580 2.150 -11.957 1.00 94.62 88 GLU A CA 1
ATOM 654 C C . GLU A 1 88 ? -0.013 3.422 -11.327 1.00 94.62 88 GLU A C 1
ATOM 656 O O . GLU A 1 88 ? 0.487 3.901 -10.313 1.00 94.62 88 GLU A O 1
ATOM 661 N N . ALA A 1 89 ? -1.161 3.896 -11.822 1.00 95.50 89 ALA A N 1
ATOM 662 C CA . ALA A 1 89 ? -1.866 5.045 -11.248 1.00 95.50 89 ALA A CA 1
ATOM 663 C C . ALA A 1 89 ? -2.294 4.833 -9.778 1.00 95.50 89 ALA A C 1
ATOM 665 O O . ALA A 1 89 ? -2.357 5.787 -8.999 1.00 95.50 89 ALA A O 1
ATOM 666 N N . ALA A 1 90 ? -2.581 3.591 -9.371 1.00 96.19 90 ALA A N 1
ATOM 667 C CA . ALA A 1 90 ? -2.898 3.267 -7.983 1.00 96.19 90 ALA A CA 1
ATOM 668 C C . ALA A 1 90 ? -1.639 3.289 -7.105 1.00 96.19 90 ALA A C 1
ATOM 670 O O . ALA A 1 90 ? -1.695 3.832 -6.001 1.00 96.19 90 ALA A O 1
ATOM 671 N N . ILE A 1 91 ? -0.509 2.777 -7.609 1.00 97.00 91 ILE A N 1
ATOM 672 C CA . ILE A 1 91 ? 0.801 2.872 -6.944 1.00 97.00 91 ILE A CA 1
ATOM 673 C C . ILE A 1 91 ? 1.195 4.343 -6.770 1.00 97.00 91 ILE A C 1
ATOM 675 O O . ILE A 1 91 ? 1.552 4.759 -5.670 1.00 97.00 91 ILE A O 1
ATOM 679 N N . GLU A 1 92 ? 1.071 5.164 -7.813 1.00 96.56 92 GLU A N 1
ATOM 680 C CA . GLU A 1 92 ? 1.371 6.596 -7.736 1.00 96.56 92 GLU A CA 1
ATOM 681 C C . GLU A 1 92 ? 0.485 7.323 -6.723 1.00 96.56 92 GLU A C 1
ATOM 683 O O . GLU A 1 92 ? 0.986 8.093 -5.899 1.00 96.56 92 GLU A O 1
ATOM 688 N N . ARG A 1 93 ? -0.830 7.062 -6.749 1.00 95.88 93 ARG A N 1
ATOM 689 C CA . ARG A 1 93 ? -1.777 7.634 -5.783 1.00 95.88 93 ARG A CA 1
ATOM 690 C C . ARG A 1 93 ? -1.409 7.237 -4.353 1.00 95.88 93 ARG A C 1
ATOM 692 O O . ARG A 1 93 ? -1.407 8.096 -3.474 1.00 95.88 93 ARG A O 1
ATOM 699 N N . LEU A 1 94 ? -1.076 5.965 -4.132 1.00 97.06 94 LEU A N 1
ATOM 700 C CA . LEU A 1 94 ? -0.671 5.438 -2.830 1.00 97.06 94 LEU A CA 1
ATOM 701 C C . LEU A 1 94 ? 0.595 6.129 -2.318 1.00 97.06 94 LEU A C 1
ATOM 703 O O . LEU A 1 94 ? 0.602 6.659 -1.209 1.00 97.06 94 LEU A O 1
ATOM 707 N N . LEU A 1 95 ? 1.657 6.148 -3.127 1.00 96.75 95 LEU A N 1
ATOM 708 C CA . LEU A 1 95 ? 2.949 6.709 -2.732 1.00 96.75 95 LEU A CA 1
ATOM 709 C C . LEU A 1 95 ? 2.878 8.226 -2.530 1.00 96.75 95 LEU A C 1
ATOM 711 O O . LEU A 1 95 ? 3.530 8.749 -1.629 1.00 96.75 95 LEU A O 1
ATOM 715 N N . ARG A 1 96 ? 2.041 8.933 -3.300 1.00 96.75 96 ARG A N 1
ATOM 716 C CA . ARG A 1 96 ? 1.777 10.366 -3.097 1.00 96.75 96 ARG A CA 1
ATOM 717 C C . ARG A 1 96 ? 1.034 10.641 -1.788 1.00 96.75 96 ARG A C 1
ATOM 719 O O . ARG A 1 96 ? 1.320 11.638 -1.133 1.00 96.75 96 ARG A O 1
ATOM 726 N N . ALA A 1 97 ? 0.092 9.779 -1.408 1.00 95.88 97 ALA A N 1
ATOM 727 C CA . ALA A 1 97 ? -0.686 9.917 -0.177 1.00 95.88 97 ALA A CA 1
ATOM 728 C C . ALA A 1 97 ? 0.081 9.467 1.082 1.00 95.88 97 ALA A C 1
ATOM 730 O O . ALA A 1 97 ? -0.203 9.946 2.182 1.00 95.88 97 ALA A O 1
ATOM 731 N N . ALA A 1 98 ? 1.062 8.573 0.930 1.00 94.38 98 ALA A N 1
ATOM 732 C CA . ALA A 1 98 ? 1.758 7.924 2.038 1.00 94.38 98 ALA A CA 1
ATOM 733 C C . ALA A 1 98 ? 2.374 8.887 3.077 1.00 94.38 98 ALA A C 1
ATOM 735 O O . ALA A 1 98 ? 2.211 8.609 4.264 1.00 94.38 98 ALA A O 1
ATOM 736 N N . PRO A 1 99 ? 3.027 10.015 2.718 1.00 93.62 99 PRO A N 1
ATOM 737 C CA . PRO A 1 99 ? 3.600 10.923 3.716 1.00 93.62 99 PRO A CA 1
ATOM 738 C C . PRO A 1 99 ? 2.547 11.577 4.621 1.00 93.62 99 PRO A C 1
ATOM 740 O O . PRO A 1 99 ? 2.708 11.592 5.840 1.00 93.62 99 PRO A O 1
ATOM 743 N N . ALA A 1 100 ? 1.455 12.081 4.036 1.00 91.25 100 ALA A N 1
ATOM 744 C CA . ALA A 1 100 ? 0.368 12.711 4.785 1.00 91.25 100 ALA A CA 1
ATOM 745 C C . ALA A 1 100 ? -0.375 11.684 5.650 1.00 91.25 100 ALA A C 1
ATOM 747 O O . ALA A 1 100 ? -0.613 11.920 6.833 1.00 91.25 100 ALA A O 1
ATOM 748 N N . TRP A 1 101 ? -0.642 10.501 5.090 1.00 91.56 101 TRP A N 1
ATOM 749 C CA . TRP A 1 101 ? -1.205 9.383 5.840 1.00 91.56 101 TRP A CA 1
ATOM 750 C C . TRP A 1 101 ? -0.318 8.980 7.028 1.00 91.56 101 TRP A C 1
ATOM 752 O O . TRP A 1 101 ? -0.820 8.828 8.139 1.00 91.56 101 TRP A O 1
ATOM 762 N N . ALA A 1 102 ? 0.997 8.853 6.826 1.00 89.81 102 ALA A N 1
ATOM 763 C CA . ALA A 1 102 ? 1.930 8.484 7.886 1.00 89.81 102 ALA A CA 1
ATOM 764 C C . ALA A 1 102 ? 1.976 9.536 9.000 1.00 89.81 102 ALA A C 1
ATOM 766 O O . ALA A 1 102 ? 2.022 9.166 10.169 1.00 89.81 102 ALA A O 1
ATOM 767 N N . ALA A 1 103 ? 1.926 10.829 8.657 1.00 88.44 103 ALA A N 1
ATOM 768 C CA . ALA A 1 103 ? 1.843 11.915 9.631 1.00 88.44 103 ALA A CA 1
ATOM 769 C C . ALA A 1 103 ? 0.542 11.857 10.449 1.00 88.44 103 ALA A C 1
ATOM 771 O O . ALA A 1 103 ? 0.583 11.984 11.670 1.00 88.44 103 ALA A O 1
ATOM 772 N N . ALA A 1 104 ? -0.594 11.596 9.795 1.00 84.50 104 ALA A N 1
ATOM 773 C CA . ALA A 1 104 ? -1.890 11.449 10.458 1.00 84.50 104 ALA A CA 1
ATOM 774 C C . ALA A 1 104 ? -1.980 10.178 11.326 1.00 84.50 104 ALA A C 1
ATOM 776 O O . ALA A 1 104 ? -2.712 10.147 12.313 1.00 84.50 104 ALA A O 1
ATOM 777 N N . ALA A 1 105 ? -1.241 9.129 10.962 1.00 78.62 105 ALA A N 1
ATOM 778 C CA . ALA A 1 105 ? -1.198 7.859 11.676 1.00 78.62 105 ALA A CA 1
ATOM 779 C C . ALA A 1 105 ? -0.232 7.846 12.873 1.00 78.62 105 ALA A C 1
ATOM 781 O O . ALA A 1 105 ? -0.236 6.870 13.628 1.00 78.62 105 ALA A O 1
ATOM 782 N N . GLN A 1 106 ? 0.599 8.881 13.064 1.00 73.06 106 GLN A N 1
ATOM 783 C CA . GLN A 1 106 ? 1.463 8.937 14.240 1.00 73.06 106 GLN A CA 1
ATOM 784 C C . GLN A 1 106 ? 0.598 9.066 15.500 1.00 73.06 106 GLN A C 1
ATOM 786 O O . GLN A 1 106 ? -0.172 10.025 15.616 1.00 73.06 106 GLN A O 1
ATOM 791 N N . PRO A 1 107 ? 0.713 8.141 16.471 1.00 57.25 107 PRO A N 1
ATOM 792 C CA . PRO A 1 107 ? 0.140 8.381 17.783 1.00 57.25 107 PRO A CA 1
ATOM 793 C C . PRO A 1 107 ? 0.798 9.644 18.344 1.00 57.25 107 PRO A C 1
ATOM 795 O O . PRO A 1 107 ? 2.020 9.790 18.267 1.00 57.25 107 PRO A O 1
ATOM 798 N N . GLY A 1 108 ? -0.005 10.567 18.882 1.00 54.00 108 GLY A N 1
ATOM 799 C CA . GLY A 1 108 ? 0.524 11.734 19.586 1.00 54.00 108 GLY A CA 1
ATOM 800 C C . GLY A 1 108 ? 1.601 11.295 20.579 1.00 54.00 108 GLY A C 1
ATOM 801 O O . GLY A 1 108 ? 1.470 10.228 21.182 1.00 54.00 108 GLY A O 1
ATOM 802 N N . THR A 1 109 ? 2.678 12.083 20.681 1.00 41.06 109 THR A N 1
ATOM 803 C CA . THR A 1 109 ? 3.883 11.817 21.481 1.00 41.06 109 THR A CA 1
ATOM 804 C C . THR A 1 109 ? 3.567 10.967 22.714 1.00 41.06 109 THR A C 1
ATOM 806 O O . THR A 1 109 ? 2.749 11.408 23.528 1.00 41.06 109 THR A O 1
ATOM 809 N N . PRO A 1 110 ? 4.179 9.776 22.890 1.00 45.41 110 PRO A N 1
ATOM 810 C CA . PRO A 1 110 ? 3.961 8.983 24.089 1.00 45.41 110 PRO A CA 1
ATOM 811 C C . PRO A 1 110 ? 4.360 9.842 25.288 1.00 45.41 110 PRO A C 1
ATOM 813 O O . PRO A 1 110 ? 5.536 10.136 25.507 1.00 45.41 110 PRO A O 1
ATOM 816 N N . THR A 1 111 ? 3.361 10.298 26.041 1.00 42.09 111 THR A N 1
ATOM 817 C CA . THR A 1 111 ? 3.596 10.962 27.316 1.00 42.09 111 THR A CA 1
ATOM 818 C C . THR A 1 111 ? 4.184 9.879 28.204 1.00 42.09 111 THR A C 1
ATOM 820 O O . THR A 1 111 ? 3.487 8.918 28.526 1.00 42.09 111 THR A O 1
ATOM 823 N N . ARG A 1 112 ? 5.483 9.963 28.532 1.00 47.03 112 ARG A N 1
ATOM 824 C CA . ARG A 1 112 ? 6.058 9.092 29.564 1.00 47.03 112 ARG A CA 1
ATOM 825 C C . ARG A 1 112 ? 5.190 9.267 30.804 1.00 47.03 112 ARG A C 1
ATOM 827 O O . ARG A 1 112 ? 5.165 10.356 31.372 1.00 47.03 112 ARG A O 1
ATOM 834 N N . LEU A 1 113 ? 4.486 8.214 31.204 1.00 45.78 113 LEU A N 1
ATOM 835 C CA . LEU A 1 113 ? 3.933 8.143 32.546 1.00 45.78 113 LEU A CA 1
ATOM 836 C C . LEU A 1 113 ? 5.146 8.154 33.478 1.00 45.78 113 LEU A C 1
ATOM 838 O O . LEU A 1 113 ? 5.961 7.232 33.446 1.00 45.78 113 LEU A O 1
ATOM 842 N N . ALA A 1 114 ? 5.334 9.268 34.185 1.00 51.56 114 ALA A N 1
ATOM 843 C CA . ALA A 1 114 ? 6.318 9.353 35.248 1.00 51.56 114 ALA A CA 1
ATOM 844 C C . ALA A 1 114 ? 5.997 8.252 36.270 1.00 51.56 114 ALA A C 1
ATOM 846 O O . ALA A 1 114 ? 4.833 8.085 36.642 1.00 51.56 114 ALA A O 1
ATOM 847 N N . ALA A 1 115 ? 7.024 7.472 36.608 1.00 48.31 115 ALA A N 1
ATOM 848 C CA . ALA A 1 115 ? 6.992 6.439 37.636 1.00 48.31 115 ALA A CA 1
ATOM 849 C C . ALA A 1 115 ? 6.820 7.046 39.034 1.00 48.31 115 ALA A C 1
ATOM 851 O O . ALA A 1 115 ? 7.282 8.195 39.229 1.00 48.31 115 ALA A O 1
#

Sequence (115 aa):
MTDFFRLQSAALARSLAEMADGSLATRLRQEQAARVVSAARRLADLAAAGALRLPPIADPAVQAVTEIARHWDATAITALEYAETLPEAAIERLLRAAPAWAAAAQPGTPTRLAA

Solvent-accessible surface area (backbone atoms only — not comparable to full-atom values): 6557 Å² total; per-residue (Å²): 120,72,64,60,58,50,52,52,52,51,53,49,54,50,53,52,50,30,56,73,74,43,54,47,60,53,51,52,50,28,51,52,42,15,51,51,36,49,52,51,43,52,53,50,54,37,31,76,70,65,76,46,83,76,58,67,63,87,40,68,33,38,34,50,44,52,62,58,28,69,75,60,54,79,88,81,45,53,49,50,62,52,33,69,71,48,54,68,70,55,49,52,52,36,61,70,20,42,64,60,29,52,61,56,60,50,75,74,79,84,75,77,77,79,130